Protein AF-A0A7X8I8A0-F1 (afdb_monomer)

Radius of gyration: 16.15 Å; Cα contacts (8 Å, |Δi|>4): 73; chains: 1; bounding box: 45×23×36 Å

Sequence (78 aa):
MGTSKDSAYAQSIVSMVADALENHEPLTHRRLFDWHMNLFENKAGIKPKTIGAYRKGPEYVMRVSGNIREIIYEAVPP

pLDDT: mean 88.14, std 10.58, range [43.09, 97.38]

Mean predicted aligned error: 6.27 Å

Foldseek 3Di:
DDQDLVRQLVVLQVVLVCCVVPPPDDCDLQNVQSNQCSNAVSDPPDHDPDGSDDDPFKDFDWDDDPPDTDGPDIDDGD

Secondary structure (DSSP, 8-state):
----HHHHHHHHHHHHHHHHHH--S---HHHHHHHHHHHHTT-SS---S--SS---S--EEEEEETTEEEEEEEPPP-

Solvent-accessible surface area (backbone atoms only — not comparable to full-atom values): 4927 Å² total; per-residue (Å²): 134,87,72,52,56,69,54,51,22,52,51,30,44,49,54,43,51,49,47,65,74,72,52,86,66,82,90,42,73,67,57,53,23,52,41,43,32,34,68,39,73,41,40,78,99,52,79,74,96,71,69,48,68,82,74,90,62,84,49,70,48,65,51,73,58,90,91,47,75,42,79,78,43,71,52,79,79,123

Structure (mmCIF, N/CA/C/O backbone):
data_AF-A0A7X8I8A0-F1
#
_entry.id   AF-A0A7X8I8A0-F1
#
loop_
_atom_site.group_PDB
_atom_site.id
_atom_site.type_symbol
_atom_site.label_atom_id
_atom_site.label_alt_id
_atom_site.label_comp_id
_atom_site.label_asym_id
_atom_site.label_entity_id
_atom_site.label_seq_id
_atom_site.pdbx_PDB_ins_code
_atom_site.Cartn_x
_atom_site.Cartn_y
_atom_site.Cartn_z
_atom_site.occupancy
_atom_site.B_iso_or_equiv
_atom_site.auth_seq_id
_atom_site.auth_comp_id
_atom_site.auth_asym_id
_atom_site.auth_atom_id
_atom_site.pdbx_PDB_model_num
ATOM 1 N N . MET A 1 1 ? 23.263 8.932 15.066 1.00 43.09 1 MET A N 1
ATOM 2 C CA . MET A 1 1 ? 22.424 10.107 14.749 1.00 43.09 1 MET A CA 1
ATOM 3 C C . MET A 1 1 ? 20.987 9.605 14.717 1.00 43.09 1 MET A C 1
ATOM 5 O O . MET A 1 1 ? 20.676 8.797 13.855 1.00 43.09 1 MET A O 1
ATOM 9 N N . GLY A 1 2 ? 20.182 9.896 15.743 1.00 50.41 2 GLY A N 1
ATOM 10 C CA . GLY A 1 2 ? 18.827 9.340 15.850 1.00 50.41 2 GLY A CA 1
ATOM 11 C C . GLY A 1 2 ? 17.915 10.000 14.822 1.00 50.41 2 GLY A C 1
ATOM 12 O O . GLY A 1 2 ? 17.674 11.200 14.915 1.00 50.41 2 GLY A O 1
ATOM 13 N N . THR A 1 3 ? 17.459 9.254 13.820 1.00 60.06 3 THR A N 1
ATOM 14 C CA . THR A 1 3 ? 16.511 9.764 12.829 1.00 60.06 3 THR A CA 1
ATOM 15 C C . THR A 1 3 ? 15.143 9.918 13.489 1.00 60.06 3 THR A C 1
ATOM 17 O O . THR A 1 3 ? 14.642 9.006 14.149 1.00 60.06 3 THR A O 1
ATOM 20 N N . SER A 1 4 ? 14.538 11.100 13.365 1.00 77.12 4 SER A N 1
ATOM 21 C CA . SER A 1 4 ? 13.150 11.298 13.782 1.00 77.12 4 SER A CA 1
ATOM 22 C C . SER A 1 4 ? 12.233 10.372 12.972 1.00 77.12 4 SER A C 1
ATOM 24 O O . SER A 1 4 ? 12.564 9.984 11.848 1.00 77.12 4 SER A O 1
ATOM 26 N N . LYS A 1 5 ? 11.063 10.017 13.516 1.00 73.56 5 LYS A N 1
ATOM 27 C CA . LYS A 1 5 ? 10.093 9.162 12.804 1.00 73.56 5 LYS A CA 1
ATOM 28 C C . LYS A 1 5 ? 9.699 9.739 11.442 1.00 73.56 5 LYS A C 1
ATOM 30 O O . LYS A 1 5 ? 9.587 8.988 10.481 1.00 73.56 5 LYS A O 1
ATOM 35 N N . ASP A 1 6 ? 9.583 11.060 11.345 1.00 79.94 6 ASP A N 1
ATOM 36 C CA . ASP A 1 6 ? 9.269 11.745 10.088 1.00 79.94 6 ASP A CA 1
ATOM 37 C C . ASP A 1 6 ? 10.389 11.583 9.053 1.00 79.94 6 ASP A C 1
ATOM 39 O O . ASP A 1 6 ? 10.122 11.382 7.870 1.00 79.94 6 ASP A O 1
ATOM 43 N N . SER A 1 7 ? 11.649 11.595 9.499 1.00 85.81 7 SER A N 1
ATOM 44 C CA . SER A 1 7 ? 12.801 11.340 8.632 1.00 85.81 7 SER A CA 1
ATOM 45 C C . SER A 1 7 ? 12.824 9.892 8.132 1.00 85.81 7 SER A C 1
ATOM 47 O O . SER A 1 7 ? 13.054 9.670 6.946 1.00 85.81 7 SER A O 1
ATOM 49 N N . ALA A 1 8 ? 12.528 8.914 8.994 1.00 87.31 8 ALA A N 1
ATOM 50 C CA . ALA A 1 8 ? 12.428 7.511 8.588 1.00 87.31 8 ALA A CA 1
ATOM 51 C C . ALA A 1 8 ? 11.279 7.282 7.592 1.00 87.31 8 ALA A C 1
ATOM 53 O O . ALA A 1 8 ? 11.450 6.577 6.600 1.00 87.31 8 ALA A O 1
ATOM 54 N N . TYR A 1 9 ? 10.132 7.929 7.815 1.00 90.38 9 TYR A N 1
ATOM 55 C CA . TYR A 1 9 ? 9.001 7.860 6.897 1.00 90.38 9 TYR A CA 1
ATOM 56 C C . TYR A 1 9 ? 9.339 8.436 5.523 1.00 90.38 9 TYR A C 1
ATOM 58 O O . TYR A 1 9 ? 9.114 7.777 4.510 1.00 90.38 9 TYR A O 1
ATOM 66 N N . ALA A 1 10 ? 9.935 9.631 5.481 1.00 91.44 10 ALA A N 1
ATOM 67 C CA . ALA A 1 10 ? 10.346 10.258 4.230 1.00 91.44 10 ALA A CA 1
ATOM 68 C C . ALA A 1 10 ? 11.300 9.357 3.430 1.00 91.44 10 ALA A C 1
ATOM 70 O O . ALA A 1 10 ? 11.114 9.194 2.227 1.00 91.44 10 ALA A O 1
ATOM 71 N N . GLN A 1 11 ? 12.266 8.715 4.095 1.00 92.62 11 GLN A N 1
ATOM 72 C CA . GLN A 1 11 ? 13.194 7.788 3.440 1.00 92.62 11 GLN A CA 1
ATOM 73 C C . GLN A 1 11 ? 12.490 6.554 2.858 1.00 92.62 11 GLN A C 1
ATOM 75 O O . GLN A 1 11 ? 12.785 6.164 1.729 1.00 92.62 11 GLN A O 1
ATOM 80 N N . SER A 1 12 ? 11.520 5.972 3.570 1.00 92.75 12 SER A N 1
ATOM 81 C CA . SER A 1 12 ? 10.725 4.856 3.037 1.00 92.75 12 SER A CA 1
ATOM 82 C C . SER A 1 12 ? 9.931 5.246 1.791 1.00 92.75 12 SER A C 1
ATOM 84 O O . SER A 1 12 ? 9.912 4.496 0.815 1.00 92.75 12 SER A O 1
ATOM 86 N N . ILE A 1 13 ? 9.321 6.436 1.783 1.00 93.81 13 ILE A N 1
ATOM 87 C CA . ILE A 1 13 ? 8.595 6.934 0.608 1.00 93.81 13 ILE A CA 1
ATOM 88 C C . ILE A 1 13 ? 9.548 7.173 -0.566 1.00 93.81 13 ILE A C 1
ATOM 90 O O . ILE A 1 13 ? 9.248 6.748 -1.680 1.00 93.81 13 ILE A O 1
ATOM 94 N N . VAL A 1 14 ? 10.706 7.796 -0.327 1.00 95.31 14 VAL A N 1
ATOM 95 C CA . VAL A 1 14 ? 11.718 8.027 -1.371 1.00 95.31 14 VAL A CA 1
ATOM 96 C C . VAL A 1 14 ? 12.195 6.706 -1.974 1.00 95.31 14 VAL A C 1
ATOM 98 O O . VAL A 1 14 ? 12.244 6.592 -3.194 1.00 95.31 14 VAL A O 1
ATOM 101 N N . SER A 1 15 ? 12.475 5.692 -1.151 1.00 94.31 15 SER A N 1
ATOM 102 C CA . SER A 1 15 ? 12.898 4.373 -1.636 1.00 94.31 15 SER A CA 1
ATOM 103 C C . SER A 1 15 ? 11.842 3.707 -2.523 1.00 94.31 15 SER A C 1
ATOM 105 O O . SER A 1 15 ? 12.189 3.148 -3.562 1.00 94.31 15 SER A O 1
ATOM 107 N N . MET A 1 16 ? 10.562 3.794 -2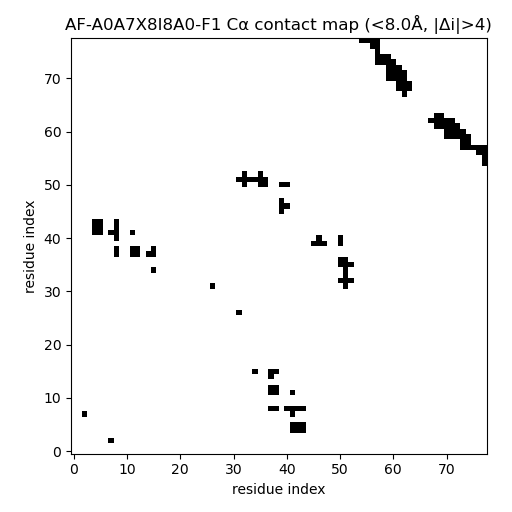.151 1.00 95.50 16 MET A N 1
ATOM 108 C CA . MET A 1 16 ? 9.464 3.265 -2.962 1.00 95.50 16 MET A CA 1
ATOM 109 C C . MET A 1 16 ? 9.341 3.994 -4.307 1.00 95.50 16 MET A C 1
ATOM 111 O O . MET A 1 16 ? 9.182 3.351 -5.341 1.00 95.50 16 MET A O 1
ATOM 115 N N . VAL A 1 17 ? 9.414 5.329 -4.305 1.00 96.19 17 VAL A N 1
ATOM 116 C CA . VAL A 1 17 ? 9.310 6.137 -5.532 1.00 96.19 17 VAL A CA 1
ATOM 117 C C . VAL A 1 17 ? 10.509 5.904 -6.452 1.00 96.19 17 VAL A C 1
ATOM 119 O O . VAL A 1 17 ? 10.321 5.800 -7.660 1.00 96.19 17 VAL A O 1
ATOM 122 N N . ALA A 1 18 ? 11.718 5.777 -5.902 1.00 97.31 18 ALA A N 1
ATOM 123 C CA . ALA A 1 18 ? 12.910 5.447 -6.679 1.00 97.31 18 ALA A CA 1
ATOM 124 C C . ALA A 1 18 ? 12.755 4.092 -7.383 1.00 97.31 18 ALA A C 1
ATOM 126 O O . ALA A 1 18 ? 12.923 4.014 -8.597 1.00 97.31 18 ALA A O 1
ATOM 127 N N . ASP A 1 19 ? 12.318 3.052 -6.662 1.00 96.75 19 ASP A N 1
ATOM 128 C CA . ASP A 1 19 ? 12.033 1.757 -7.287 1.00 96.75 19 ASP A CA 1
ATOM 129 C C . ASP A 1 19 ? 10.931 1.873 -8.356 1.00 96.75 19 ASP A C 1
ATOM 131 O O . ASP A 1 19 ? 11.060 1.286 -9.423 1.00 96.75 19 ASP A O 1
ATOM 135 N N . ALA A 1 20 ? 9.873 2.661 -8.140 1.00 95.81 20 ALA A N 1
ATOM 136 C CA . ALA A 1 20 ? 8.831 2.873 -9.151 1.00 95.81 20 ALA A CA 1
ATOM 137 C C . ALA A 1 20 ? 9.350 3.514 -10.450 1.00 95.81 20 ALA A C 1
ATOM 139 O O . ALA A 1 20 ? 8.843 3.202 -11.527 1.00 95.81 20 ALA A O 1
ATOM 140 N N . LEU A 1 21 ? 10.338 4.406 -10.350 1.00 97.38 21 LEU A N 1
ATOM 141 C CA . LEU A 1 21 ? 10.906 5.126 -11.490 1.00 97.38 21 LEU A CA 1
ATOM 142 C C . LEU A 1 21 ? 11.984 4.322 -12.222 1.00 97.38 21 LEU A C 1
ATOM 144 O O . LEU A 1 21 ? 12.059 4.392 -13.446 1.00 97.38 21 LEU A O 1
ATOM 148 N N . GLU A 1 22 ? 12.812 3.583 -11.485 1.00 97.06 22 GLU A N 1
ATOM 149 C CA . GLU A 1 22 ? 14.011 2.928 -12.022 1.00 97.06 22 GLU A CA 1
ATOM 150 C C . GLU A 1 22 ? 13.775 1.464 -12.412 1.00 97.06 22 GLU A C 1
ATOM 152 O O . GLU A 1 22 ? 14.451 0.934 -13.293 1.00 97.06 22 GLU A O 1
ATOM 157 N N . ASN A 1 23 ? 12.816 0.787 -11.774 1.00 95.12 23 ASN A N 1
ATOM 158 C CA . ASN A 1 23 ? 12.556 -0.626 -12.017 1.00 95.12 23 ASN A CA 1
ATOM 159 C C . ASN A 1 23 ? 11.366 -0.807 -12.974 1.00 95.12 23 ASN A C 1
ATOM 161 O O . ASN A 1 23 ? 10.193 -0.730 -12.588 1.00 95.12 23 ASN A O 1
ATOM 165 N N . HIS A 1 24 ? 11.700 -1.069 -14.238 1.00 94.81 24 HIS A N 1
ATOM 166 C CA . HIS A 1 24 ? 10.761 -1.237 -15.351 1.00 94.81 24 HIS A CA 1
ATOM 167 C C . HIS A 1 24 ? 10.206 -2.663 -15.505 1.00 94.81 24 HIS A C 1
ATOM 169 O O . HIS A 1 24 ? 9.435 -2.921 -16.430 1.00 94.81 24 HIS A O 1
ATOM 175 N N . GLU A 1 25 ? 10.572 -3.587 -14.614 1.00 95.38 25 GLU A N 1
ATOM 176 C CA . GLU A 1 25 ? 10.022 -4.941 -14.621 1.00 95.38 25 GLU A CA 1
ATOM 177 C C . GLU A 1 25 ? 8.538 -4.947 -14.212 1.00 95.38 25 GLU A C 1
ATOM 179 O O . GLU A 1 25 ? 8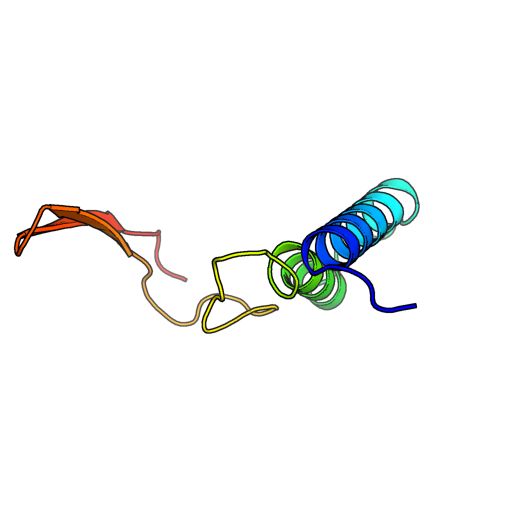.089 -4.062 -13.468 1.00 95.38 25 GLU A O 1
ATOM 184 N N . PRO A 1 26 ? 7.757 -5.963 -14.626 1.00 95.88 26 PRO A N 1
ATOM 185 C CA . PRO A 1 26 ? 6.377 -6.122 -14.184 1.00 95.88 26 PRO A CA 1
ATOM 186 C C . PRO A 1 26 ? 6.234 -6.091 -12.656 1.00 95.88 26 PRO A C 1
ATOM 188 O O . PRO A 1 26 ? 7.051 -6.643 -11.911 1.00 95.88 26 PRO A O 1
ATOM 191 N N . LEU A 1 27 ? 5.154 -5.474 -12.170 1.00 94.81 27 LEU A N 1
ATOM 192 C CA . LEU A 1 27 ? 4.880 -5.388 -10.738 1.00 94.81 27 LEU A CA 1
ATOM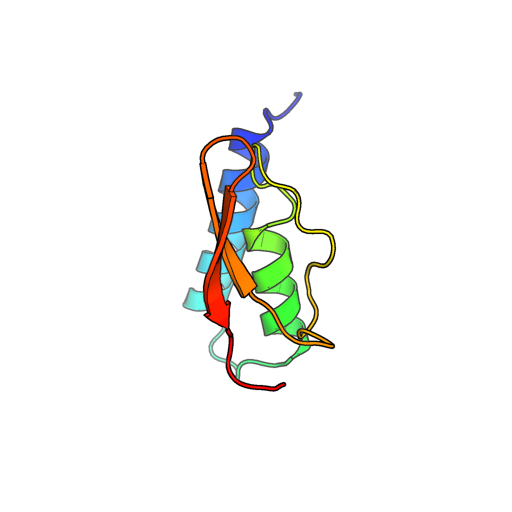 193 C C . LEU A 1 27 ? 4.552 -6.777 -10.172 1.00 94.81 27 LEU A C 1
ATOM 195 O O . LEU A 1 27 ? 3.481 -7.335 -10.411 1.00 94.81 27 LEU A O 1
ATOM 199 N N . THR A 1 28 ? 5.480 -7.333 -9.396 1.00 96.56 28 THR A N 1
ATOM 200 C CA . THR A 1 28 ? 5.281 -8.609 -8.701 1.00 96.56 28 THR A CA 1
ATOM 201 C C . THR A 1 28 ? 4.558 -8.414 -7.369 1.00 96.56 28 THR A C 1
ATOM 203 O O . THR A 1 28 ? 4.589 -7.337 -6.776 1.00 96.56 28 THR A O 1
ATOM 206 N N . HIS A 1 29 ? 3.968 -9.491 -6.844 1.00 96.44 29 HIS A N 1
ATOM 207 C CA . HIS A 1 29 ? 3.362 -9.512 -5.507 1.00 96.44 29 HIS A CA 1
ATOM 208 C C . HIS A 1 29 ? 4.332 -9.068 -4.411 1.00 96.44 29 HIS A C 1
ATOM 210 O O . HIS A 1 29 ? 3.974 -8.280 -3.543 1.00 96.44 29 HIS A O 1
ATOM 216 N N . ARG A 1 30 ? 5.577 -9.551 -4.477 1.00 95.75 30 ARG A N 1
ATOM 217 C CA . ARG A 1 30 ? 6.624 -9.165 -3.533 1.00 95.75 30 ARG A CA 1
ATOM 218 C C . ARG A 1 30 ? 6.872 -7.659 -3.584 1.00 95.75 30 ARG A C 1
ATOM 220 O O . ARG A 1 30 ? 6.791 -7.003 -2.556 1.00 95.75 30 ARG A O 1
ATOM 227 N N . ARG A 1 31 ? 7.081 -7.116 -4.787 1.00 96.19 31 ARG A N 1
ATOM 228 C CA . ARG A 1 31 ? 7.339 -5.685 -4.998 1.00 96.19 31 ARG A CA 1
ATOM 229 C C . ARG A 1 31 ? 6.168 -4.820 -4.521 1.00 96.19 31 ARG A C 1
ATOM 231 O O . ARG A 1 31 ? 6.377 -3.834 -3.825 1.00 96.19 31 ARG A O 1
ATOM 238 N N . LEU A 1 32 ? 4.934 -5.238 -4.810 1.00 96.19 32 LEU A N 1
ATOM 239 C CA . LEU A 1 32 ? 3.725 -4.582 -4.309 1.00 96.19 32 LEU A CA 1
ATOM 240 C C . LEU A 1 32 ? 3.671 -4.558 -2.771 1.00 96.19 32 LEU A C 1
ATOM 242 O O . LEU A 1 32 ? 3.326 -3.535 -2.179 1.00 96.19 32 LEU A O 1
ATOM 246 N N . PHE A 1 33 ? 4.004 -5.667 -2.110 1.00 96.25 33 PHE A N 1
ATOM 247 C CA . PHE A 1 33 ? 3.996 -5.740 -0.649 1.00 96.25 33 PHE A CA 1
ATOM 248 C C . PHE A 1 33 ? 5.132 -4.942 -0.013 1.00 96.25 33 PHE A C 1
ATOM 250 O O . PHE A 1 33 ? 4.896 -4.289 1.002 1.00 96.25 33 PHE A O 1
ATOM 257 N N . ASP A 1 34 ? 6.309 -4.908 -0.634 1.00 95.19 34 ASP A N 1
ATOM 258 C CA . ASP A 1 34 ? 7.430 -4.068 -0.204 1.00 95.19 34 ASP A CA 1
ATOM 259 C C . ASP A 1 34 ? 7.056 -2.576 -0.271 1.00 95.19 34 ASP A C 1
ATOM 261 O O . ASP A 1 34 ? 7.278 -1.822 0.679 1.00 95.19 34 ASP A O 1
ATOM 265 N N . TRP A 1 35 ? 6.377 -2.152 -1.340 1.00 95.75 35 TRP A N 1
ATOM 266 C CA . TRP A 1 35 ? 5.836 -0.794 -1.459 1.00 95.75 35 TRP A CA 1
ATOM 267 C C . TRP A 1 35 ? 4.790 -0.488 -0.386 1.00 95.75 35 TRP A C 1
ATOM 269 O O . TRP A 1 35 ? 4.823 0.569 0.246 1.00 95.75 35 TRP A O 1
ATOM 279 N N . HIS A 1 36 ? 3.888 -1.432 -0.123 1.00 94.44 36 HIS A N 1
ATOM 280 C CA . HIS A 1 36 ? 2.914 -1.293 0.952 1.00 94.44 36 HIS A CA 1
ATOM 281 C C . HIS A 1 36 ? 3.594 -1.188 2.330 1.00 94.44 36 HIS A C 1
ATOM 283 O O . HIS A 1 36 ? 3.127 -0.442 3.186 1.00 94.44 36 HIS A O 1
ATOM 289 N N . MET A 1 37 ? 4.693 -1.902 2.583 1.00 93.19 37 MET A N 1
ATOM 290 C CA . MET A 1 37 ? 5.458 -1.746 3.828 1.00 93.19 37 MET A CA 1
ATOM 291 C C . MET A 1 37 ? 6.054 -0.344 3.947 1.00 93.19 37 MET A C 1
ATOM 293 O O . MET A 1 37 ? 5.798 0.341 4.940 1.00 93.19 37 MET A O 1
ATOM 297 N N . ASN A 1 38 ? 6.713 0.138 2.892 1.00 92.62 38 ASN A N 1
ATOM 298 C CA . ASN A 1 38 ? 7.288 1.483 2.846 1.00 92.62 38 ASN A CA 1
ATOM 299 C C . ASN A 1 38 ? 6.259 2.599 3.102 1.00 92.62 38 ASN A C 1
ATOM 301 O O . ASN A 1 38 ? 6.569 3.589 3.767 1.00 92.62 38 ASN A O 1
ATOM 305 N N . LEU A 1 39 ? 5.023 2.431 2.627 1.00 91.62 39 LEU A N 1
ATOM 306 C CA . LEU A 1 39 ? 3.939 3.399 2.821 1.00 91.62 39 LEU A CA 1
ATOM 307 C C . LEU A 1 39 ? 3.431 3.514 4.262 1.00 91.62 39 LEU A C 1
ATOM 309 O O . LEU A 1 39 ? 2.888 4.556 4.631 1.00 91.62 39 LEU A O 1
ATOM 313 N N . PHE A 1 40 ? 3.539 2.461 5.074 1.00 88.75 40 PHE A N 1
ATOM 314 C CA .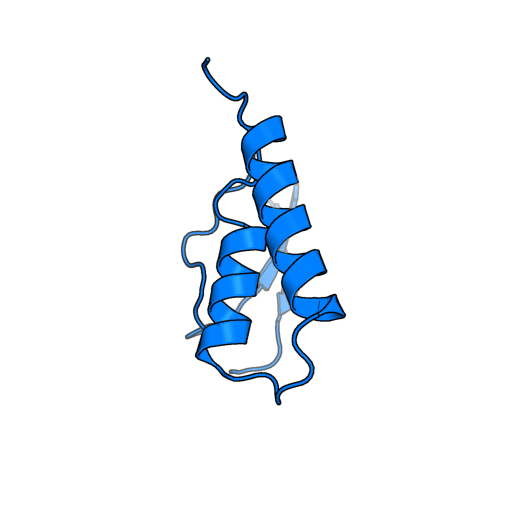 PHE A 1 40 ? 2.803 2.401 6.340 1.00 88.75 40 PHE A CA 1
ATOM 315 C C . PHE A 1 40 ? 3.651 2.080 7.568 1.00 88.75 40 PHE A C 1
ATOM 317 O O . PHE A 1 40 ? 3.271 2.490 8.663 1.00 88.75 40 PHE A O 1
ATOM 324 N N . GLU A 1 41 ? 4.784 1.391 7.429 1.00 84.25 41 GLU A N 1
ATOM 325 C CA . GLU A 1 41 ? 5.579 0.927 8.573 1.00 84.25 41 GLU A CA 1
ATOM 326 C C . GLU A 1 41 ? 6.152 2.088 9.397 1.00 84.25 41 GLU A C 1
ATOM 328 O O . GLU A 1 41 ? 6.051 2.106 10.627 1.00 84.25 41 GLU A O 1
ATOM 333 N N . ASN A 1 42 ? 6.673 3.105 8.709 1.00 80.75 42 ASN A N 1
ATOM 334 C CA . ASN A 1 42 ? 7.279 4.278 9.337 1.00 80.75 42 ASN A CA 1
ATOM 335 C C . ASN A 1 42 ? 6.315 5.462 9.484 1.00 80.75 42 ASN A C 1
ATOM 337 O O . ASN A 1 42 ? 6.713 6.517 9.974 1.00 80.75 42 ASN A O 1
ATOM 341 N N . LYS A 1 43 ? 5.043 5.307 9.096 1.00 79.06 43 LYS A N 1
ATOM 342 C CA . LYS A 1 43 ? 4.068 6.399 9.133 1.00 79.06 43 LYS A CA 1
ATOM 343 C C . LYS A 1 43 ? 3.859 6.898 10.566 1.00 79.06 43 LYS A C 1
ATOM 345 O O . LYS A 1 43 ? 3.508 6.144 11.477 1.00 79.06 43 LYS A O 1
ATOM 350 N N . ALA A 1 44 ? 4.031 8.201 10.771 1.00 63.00 44 ALA A N 1
ATOM 351 C CA . ALA A 1 44 ? 3.757 8.828 12.056 1.00 63.00 44 ALA A CA 1
ATOM 352 C C . ALA A 1 44 ? 2.249 8.771 12.389 1.00 63.00 44 ALA A C 1
ATOM 354 O O . ALA A 1 44 ? 1.391 9.051 11.553 1.00 63.00 44 ALA A O 1
ATOM 355 N N . GLY A 1 45 ? 1.918 8.397 13.629 1.00 67.94 45 GLY A N 1
ATOM 356 C CA . GLY A 1 45 ? 0.566 8.511 14.196 1.00 67.94 45 GLY A CA 1
ATOM 357 C C . GLY A 1 45 ? -0.437 7.396 13.867 1.00 67.94 45 GLY A C 1
ATOM 358 O O . GLY A 1 45 ? -1.371 7.208 14.641 1.00 6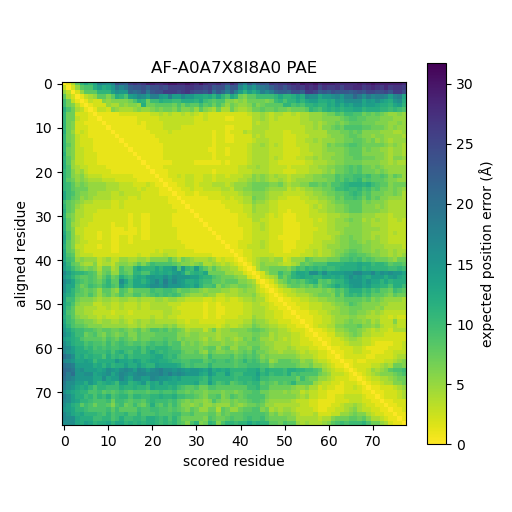7.94 45 GLY A O 1
ATOM 359 N N . ILE A 1 46 ? -0.256 6.615 12.795 1.00 68.00 46 ILE A N 1
ATOM 360 C CA . ILE A 1 46 ? -1.172 5.518 12.425 1.00 68.00 46 ILE A CA 1
ATOM 361 C C . ILE A 1 46 ? -0.372 4.239 12.190 1.00 68.00 46 ILE A C 1
ATOM 363 O O . ILE A 1 46 ? 0.454 4.195 11.285 1.00 68.00 46 ILE A O 1
ATOM 367 N N . LYS A 1 47 ? -0.659 3.189 12.969 1.00 70.81 47 LYS A N 1
ATOM 368 C CA . LYS A 1 47 ? -0.085 1.849 12.785 1.00 70.81 47 LYS A CA 1
ATOM 36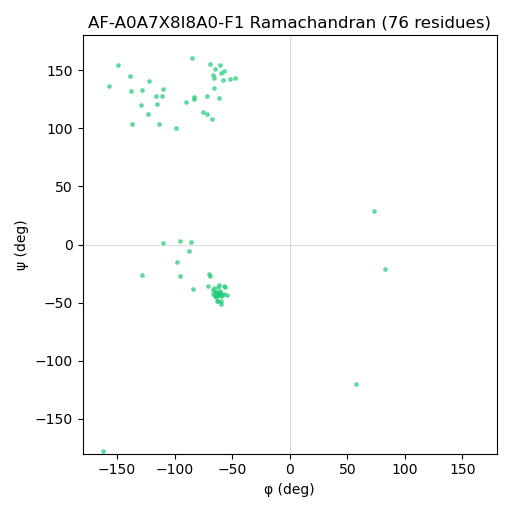9 C C . LYS A 1 47 ? -1.172 0.854 12.373 1.00 70.81 47 LYS A C 1
ATOM 371 O O . LYS A 1 47 ? -1.959 0.447 13.232 1.00 70.81 47 LYS A O 1
ATOM 376 N N . PRO A 1 48 ? -1.246 0.466 11.091 1.00 77.44 48 PRO A N 1
ATOM 377 C CA . PRO A 1 48 ? -2.125 -0.617 10.670 1.00 77.44 48 PRO A CA 1
ATOM 378 C C . PRO A 1 48 ? -1.764 -1.926 11.383 1.00 77.44 48 PRO A C 1
ATOM 380 O O . PRO A 1 48 ? -0.597 -2.185 11.670 1.00 77.44 48 PRO A O 1
ATOM 383 N N . LYS A 1 49 ? -2.765 -2.773 11.652 1.00 79.75 49 LYS A N 1
ATOM 384 C CA . LYS A 1 49 ? -2.546 -4.106 12.249 1.00 79.75 49 LYS A CA 1
ATOM 385 C C . LYS A 1 49 ? -1.867 -5.082 11.288 1.00 79.75 49 LYS A C 1
ATOM 387 O O . LYS A 1 49 ? -1.252 -6.049 11.724 1.00 79.75 49 LYS A O 1
ATOM 392 N N . THR A 1 50 ? -2.023 -4.860 9.989 1.00 87.75 50 THR A N 1
ATOM 393 C CA . THR A 1 50 ? -1.473 -5.705 8.934 1.00 87.75 50 THR A CA 1
ATOM 394 C C . THR A 1 50 ? -0.928 -4.799 7.844 1.00 87.75 50 THR A C 1
ATOM 396 O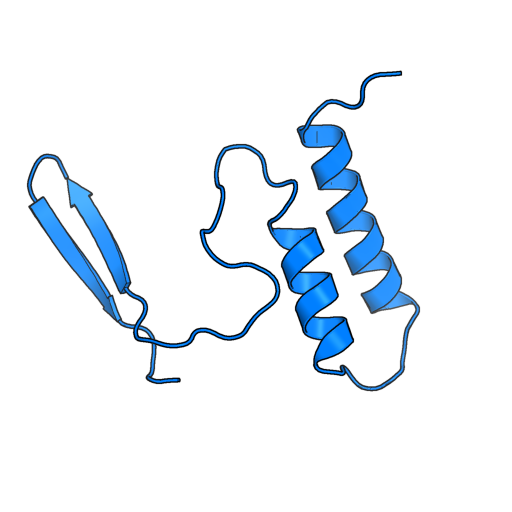 O . THR A 1 50 ? -1.578 -3.832 7.456 1.00 87.75 50 THR A O 1
ATOM 399 N N . ILE A 1 51 ? 0.291 -5.085 7.403 1.00 91.12 51 ILE A N 1
ATOM 400 C CA . ILE A 1 51 ? 1.028 -4.330 6.392 1.00 91.12 51 ILE A CA 1
ATOM 401 C C . ILE A 1 51 ? 1.719 -5.362 5.494 1.00 91.12 51 ILE A C 1
ATOM 403 O O . ILE A 1 51 ? 2.111 -6.419 5.986 1.00 91.12 51 ILE A O 1
ATOM 407 N N . GLY A 1 52 ? 1.840 -5.084 4.193 1.00 93.44 52 GLY A N 1
ATOM 408 C CA . GLY A 1 52 ? 2.550 -5.968 3.261 1.00 93.44 52 GLY A CA 1
ATOM 409 C C . GLY A 1 52 ? 1.780 -7.248 2.938 1.00 93.44 52 GLY A C 1
ATOM 410 O O . GLY A 1 52 ? 2.376 -8.289 2.682 1.00 93.44 52 GLY A O 1
ATOM 411 N N . ALA A 1 53 ? 0.450 -7.199 2.997 1.00 92.94 53 ALA A N 1
ATOM 412 C CA . ALA A 1 53 ? -0.405 -8.330 2.674 1.00 92.94 53 ALA A CA 1
ATOM 413 C C . ALA A 1 53 ? -1.738 -7.851 2.107 1.00 92.94 53 ALA A C 1
ATOM 415 O O . ALA A 1 53 ? -2.210 -6.761 2.434 1.00 92.94 53 ALA A O 1
ATOM 416 N N . TYR A 1 54 ? -2.377 -8.703 1.308 1.00 91.31 54 TYR A N 1
ATOM 417 C CA . TYR A 1 54 ? -3.771 -8.498 0.947 1.00 91.31 54 TYR A CA 1
ATOM 418 C C . TYR A 1 54 ? -4.681 -8.608 2.168 1.00 91.31 54 TYR A C 1
ATOM 420 O O . TYR A 1 54 ? -4.423 -9.366 3.112 1.00 91.31 54 TYR A O 1
ATOM 428 N N . ARG A 1 55 ? -5.792 -7.879 2.104 1.00 89.62 55 ARG A N 1
ATOM 429 C CA . ARG A 1 55 ? -6.899 -8.026 3.043 1.00 89.62 55 ARG A CA 1
ATOM 430 C C . ARG A 1 55 ? -7.426 -9.460 3.029 1.00 89.62 55 ARG A C 1
ATOM 432 O O . ARG A 1 55 ? -7.512 -10.103 1.986 1.00 89.62 55 ARG A O 1
ATOM 439 N N . LYS A 1 56 ? -7.784 -9.952 4.212 1.00 87.75 56 LYS A N 1
ATOM 440 C CA . LYS A 1 56 ? -8.298 -11.317 4.423 1.00 87.75 56 LYS A CA 1
ATOM 441 C C . LYS A 1 56 ? -9.781 -11.346 4.786 1.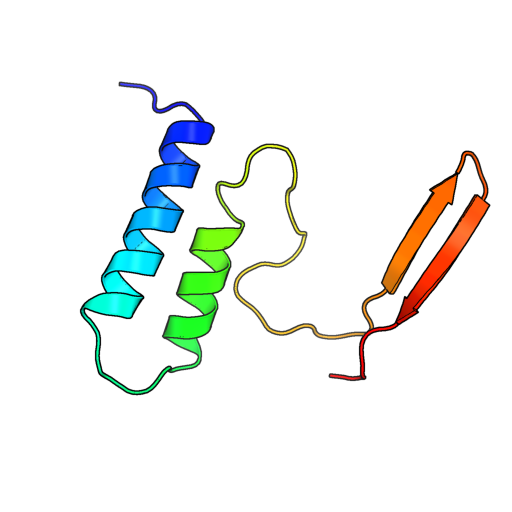00 87.75 56 LYS A C 1
ATOM 443 O O . LYS A 1 56 ? -10.325 -12.406 5.066 1.00 87.75 56 LYS A O 1
ATOM 448 N N . GLY A 1 57 ? -10.412 -10.181 4.839 1.00 86.88 57 GLY A N 1
ATOM 449 C CA . GLY A 1 57 ? -11.786 -10.021 5.277 1.00 86.88 57 GLY A CA 1
ATOM 450 C C . GLY A 1 57 ? -12.357 -8.680 4.829 1.00 86.88 57 GLY A C 1
ATOM 451 O O . GLY A 1 57 ? -11.679 -7.927 4.119 1.00 86.88 57 GLY A O 1
ATOM 452 N N . PRO A 1 58 ? -13.604 -8.397 5.219 1.00 87.38 58 PRO A N 1
ATOM 453 C CA . PRO A 1 58 ? -14.240 -7.132 4.904 1.00 87.38 58 PRO A CA 1
ATOM 454 C C . PRO A 1 58 ? -13.548 -5.973 5.633 1.00 87.38 58 PRO A C 1
ATOM 456 O O . PRO A 1 58 ? -13.079 -6.115 6.765 1.00 87.38 58 PRO A O 1
ATOM 459 N N . GLU A 1 59 ? -13.500 -4.819 4.972 1.00 88.56 59 GLU A N 1
ATOM 460 C CA . GLU A 1 59 ? -12.989 -3.571 5.534 1.00 88.56 59 GLU A CA 1
ATOM 461 C C . GLU A 1 59 ? -14.069 -2.494 5.467 1.00 88.56 59 GLU A C 1
ATOM 463 O O . GLU A 1 59 ? -14.793 -2.387 4.478 1.00 88.56 59 GLU A O 1
ATOM 468 N N . TYR A 1 60 ? -14.158 -1.683 6.519 1.00 90.25 60 TYR A N 1
ATOM 469 C CA . TYR A 1 60 ? -15.211 -0.688 6.688 1.00 90.25 60 TYR A CA 1
ATOM 470 C C . TYR A 1 60 ? -14.602 0.673 7.000 1.00 90.25 60 TYR A C 1
ATOM 472 O O . TYR A 1 60 ? -13.766 0.795 7.899 1.00 90.25 60 TYR A O 1
ATOM 480 N N . VAL A 1 61 ? -15.069 1.715 6.316 1.00 88.69 61 VAL A N 1
ATOM 481 C CA . VAL A 1 61 ? -14.837 3.092 6.754 1.00 88.69 61 VAL A CA 1
ATOM 482 C C . VAL A 1 61 ? -15.991 3.478 7.663 1.00 88.69 61 VAL A C 1
ATOM 484 O O . VAL A 1 61 ? -17.159 3.418 7.274 1.00 88.69 61 VAL A O 1
ATOM 487 N N . MET A 1 62 ? -15.655 3.873 8.887 1.00 91.94 62 MET A N 1
ATOM 488 C CA . MET A 1 62 ? -16.633 4.272 9.891 1.00 91.94 62 MET A CA 1
ATOM 489 C C . MET A 1 62 ? -16.552 5.769 10.156 1.00 91.94 62 MET A C 1
ATOM 491 O O . MET A 1 62 ? -15.471 6.310 10.395 1.00 91.94 62 MET A O 1
ATOM 495 N N . ARG A 1 63 ? -17.710 6.428 10.198 1.00 90.94 63 ARG A N 1
ATOM 496 C CA . ARG A 1 63 ? -17.852 7.733 10.840 1.00 90.94 63 ARG A CA 1
ATOM 497 C C . ARG A 1 63 ? -18.055 7.498 12.335 1.00 90.94 63 ARG A C 1
ATOM 499 O O . ARG A 1 63 ? -18.959 6.766 12.736 1.00 90.94 63 ARG A O 1
ATOM 506 N N . VAL A 1 64 ? -17.210 8.120 13.154 1.00 91.44 64 VAL A N 1
ATOM 507 C CA . VAL A 1 64 ? -17.298 8.049 14.618 1.00 91.44 64 VAL A CA 1
ATOM 508 C C . VAL A 1 64 ? -17.615 9.438 15.158 1.00 91.44 64 VAL A C 1
ATOM 510 O O . VAL A 1 64 ? -16.856 10.375 14.924 1.00 91.44 64 VAL A O 1
ATOM 513 N N . SER A 1 65 ? -18.733 9.571 15.873 1.00 91.62 65 SER A N 1
ATOM 514 C CA . SER A 1 65 ? -19.127 10.807 16.561 1.00 91.62 65 SER A CA 1
ATOM 515 C C . SER A 1 65 ? -19.659 10.466 17.953 1.00 91.62 65 SER A C 1
ATOM 517 O O . SER A 1 65 ? -20.759 9.930 18.104 1.00 91.62 65 SER A O 1
ATOM 519 N N . GLY A 1 66 ? -18.840 10.699 18.983 1.00 91.19 66 GLY A N 1
ATOM 520 C CA . GLY A 1 66 ? -19.113 10.230 20.344 1.00 91.19 66 GLY A CA 1
ATOM 521 C C . GLY A 1 66 ? -19.278 8.706 20.399 1.00 91.19 66 GLY A C 1
ATOM 522 O O . GLY A 1 66 ? -18.371 7.965 20.023 1.00 91.19 66 GLY A O 1
ATOM 523 N N . ASN A 1 67 ? -20.453 8.247 20.840 1.00 90.88 67 ASN A N 1
ATOM 524 C CA . ASN A 1 67 ? -20.802 6.822 20.914 1.00 90.88 67 ASN A CA 1
ATOM 525 C C . ASN A 1 67 ? -21.416 6.269 19.617 1.00 90.88 67 ASN A C 1
ATOM 527 O O . ASN A 1 67 ? -21.658 5.067 19.523 1.00 90.88 67 ASN A O 1
ATOM 531 N N . ILE A 1 68 ? -21.676 7.118 18.620 1.00 89.25 68 ILE A N 1
ATOM 532 C CA . ILE A 1 68 ? -22.243 6.690 17.342 1.00 89.25 68 ILE A CA 1
ATOM 533 C C . ILE A 1 68 ? -21.114 6.171 16.453 1.00 89.25 68 ILE A C 1
ATOM 535 O O . ILE A 1 68 ? -20.116 6.861 16.225 1.00 89.25 68 ILE A O 1
ATOM 539 N N . ARG A 1 69 ? -21.298 4.951 15.941 1.00 91.38 69 ARG A N 1
ATOM 540 C CA . ARG A 1 69 ? -20.454 4.338 14.914 1.00 91.38 69 ARG A CA 1
ATOM 541 C C . ARG A 1 69 ? -21.336 3.965 13.736 1.00 91.38 69 ARG A C 1
ATOM 543 O O . ARG A 1 69 ? -22.180 3.084 13.855 1.00 91.38 69 ARG A O 1
ATOM 550 N N . GLU A 1 70 ? -21.134 4.647 12.623 1.00 95.31 70 GLU A N 1
ATOM 551 C CA . GLU A 1 70 ? -21.878 4.429 11.387 1.00 95.31 70 GLU A CA 1
ATOM 552 C C . GLU A 1 70 ? -20.907 3.952 10.307 1.00 95.31 70 GLU A C 1
ATOM 554 O O . GLU A 1 70 ? -19.868 4.579 10.084 1.00 95.31 70 GLU A O 1
ATOM 559 N N . ILE A 1 71 ? -21.229 2.838 9.647 1.00 93.88 71 ILE A N 1
ATOM 560 C CA . ILE A 1 71 ? -20.489 2.379 8.470 1.00 93.88 71 ILE A CA 1
ATOM 561 C C . ILE A 1 71 ? -20.912 3.268 7.303 1.00 93.88 71 ILE A C 1
ATOM 563 O O . ILE A 1 71 ? -22.064 3.234 6.887 1.00 93.88 71 ILE A O 1
ATOM 567 N N . ILE A 1 72 ? -19.977 4.059 6.780 1.00 95.44 72 ILE A N 1
ATOM 568 C CA . ILE A 1 72 ? -20.224 4.937 5.626 1.00 95.44 72 ILE A CA 1
ATOM 569 C C . ILE A 1 72 ? -19.743 4.318 4.313 1.00 95.44 72 ILE A C 1
ATOM 571 O O . ILE A 1 72 ? -20.107 4.790 3.240 1.00 95.44 72 ILE A O 1
ATOM 575 N N . TYR A 1 73 ? -18.914 3.276 4.397 1.00 93.88 73 TYR A N 1
ATOM 576 C CA . TYR A 1 73 ? -18.448 2.510 3.251 1.00 93.88 73 TYR A CA 1
ATOM 577 C C . TYR A 1 73 ? -18.010 1.112 3.688 1.00 93.88 73 TYR A C 1
ATOM 579 O O . TYR A 1 73 ? -17.300 0.964 4.685 1.00 93.88 73 TYR A O 1
ATOM 587 N N . GLU A 1 74 ? -18.400 0.109 2.910 1.00 92.00 74 GLU A N 1
ATOM 588 C CA . GLU A 1 74 ? -17.881 -1.256 2.964 1.00 92.00 74 GLU A CA 1
ATOM 589 C C . GLU A 1 74 ? -17.065 -1.502 1.695 1.00 92.00 74 GLU A C 1
ATOM 591 O O . GLU A 1 74 ? -17.531 -1.249 0.582 1.00 92.00 74 GLU A O 1
ATOM 596 N N . ALA A 1 75 ? -15.827 -1.962 1.859 1.00 88.50 75 ALA A N 1
ATOM 597 C CA . ALA A 1 75 ? -14.989 -2.330 0.732 1.00 88.50 75 ALA A CA 1
ATOM 598 C C . ALA A 1 75 ? -15.575 -3.545 0.002 1.00 88.50 75 ALA A C 1
ATOM 600 O O . ALA A 1 75 ? -16.072 -4.478 0.631 1.00 88.50 75 ALA A O 1
ATOM 601 N N . VAL A 1 76 ? -15.447 -3.560 -1.329 1.00 88.62 76 VAL A N 1
ATOM 602 C CA . VAL A 1 76 ? -15.790 -4.715 -2.183 1.00 88.62 76 VAL A CA 1
ATOM 603 C C . VAL A 1 76 ? -15.186 -6.000 -1.592 1.00 88.62 76 VAL A C 1
ATOM 605 O O . VAL A 1 76 ? -14.082 -5.911 -1.071 1.00 88.62 76 VAL A O 1
ATOM 608 N N . PRO A 1 77 ? -15.823 -7.186 -1.634 1.00 85.69 77 PRO A N 1
ATOM 609 C CA . PRO A 1 77 ? -15.254 -8.430 -1.087 1.00 85.69 77 PRO A CA 1
ATOM 610 C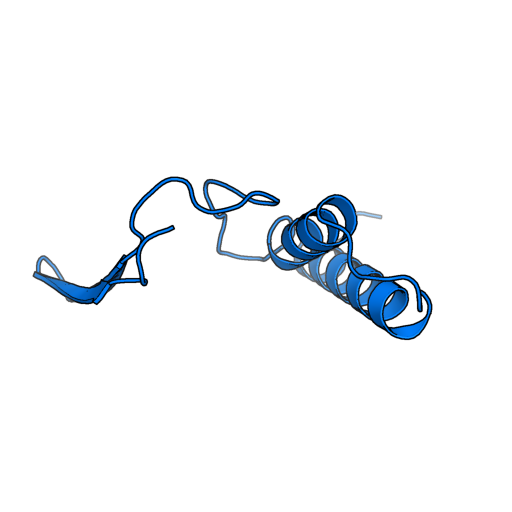 C . PRO A 1 77 ? -13.875 -8.812 -1.676 1.00 85.69 77 PRO A C 1
ATOM 612 O O . PRO A 1 77 ? -13.607 -8.391 -2.803 1.00 85.69 77 PRO A O 1
ATOM 615 N N . PRO A 1 78 ? -12.980 -9.489 -0.911 1.00 77.12 78 PRO A N 1
ATOM 616 C CA . PRO A 1 78 ? -11.610 -9.867 -1.315 1.00 77.12 78 PRO A CA 1
ATOM 617 C C . PRO A 1 78 ? -11.507 -10.619 -2.632 1.00 77.12 78 PRO A C 1
ATOM 619 O O . PRO A 1 78 ? -12.334 -11.532 -2.844 1.00 77.12 78 PRO A O 1
#